Protein AF-A0A0V8QFS9-F1 (afdb_monomer_lite)

Secondary structure (DSSP, 8-state):
-HHHHHHHHHHHHHH---TTHHHHHHHHHHHHHHHHTTSPP-HHHHHHHHHHHHHH---HHHHHHHHHHHHHHHHHTT-GGG--PPP-

pLDDT: mean 87.56, std 10.35, range [50.72, 96.12]

Foldseek 3Di:
DVVLLVVVLVVCVVVPPDPDLSVLLSVLLVVVCVQCPPNDQDLVSLVVVLVVLVVVDPDLVNSQSSLVSNCSSCVVVVNNVSRDDRDD

InterPro domains:
  IPR010998 Integrase/recombinase, N-terminal [G3DSA:1.10.150.130] (1-86)
  IPR044068 Core-binding (CB) domain [PS51900] (1-78)

Structure (mmCIF, N/CA/C/O backbone):
data_AF-A0A0V8QFS9-F1
#
_entry.id   AF-A0A0V8QFS9-F1
#
loop_
_atom_site.group_PDB
_atom_site.id
_atom_site.type_symbol
_atom_site.label_atom_id
_atom_site.label_alt_id
_atom_site.label_comp_id
_atom_site.label_asym_id
_atom_site.label_entity_id
_atom_site.label_seq_id
_atom_site.pdbx_PDB_ins_code
_atom_site.Cartn_x
_atom_site.Cartn_y
_atom_site.Cartn_z
_atom_site.occupancy
_atom_site.B_iso_or_equiv
_atom_site.auth_seq_id
_atom_site.auth_comp_id
_atom_site.auth_asym_id
_atom_site.auth_atom_id
_atom_site.pdbx_PDB_model_num
ATOM 1 N N . MET A 1 1 ? -5.231 -14.440 3.659 1.00 57.88 1 MET A N 1
ATOM 2 C CA . MET A 1 1 ? -4.189 -13.415 3.373 1.00 57.88 1 MET A CA 1
ATOM 3 C C . MET A 1 1 ? -3.604 -13.624 1.985 1.00 57.88 1 MET A C 1
ATOM 5 O O . MET A 1 1 ? -3.546 -12.676 1.207 1.00 57.88 1 MET A O 1
ATOM 9 N N . GLU A 1 2 ? -3.239 -14.870 1.668 1.00 60.81 2 GLU A N 1
ATOM 10 C CA . GLU A 1 2 ? -2.810 -15.322 0.336 1.00 60.81 2 GLU A CA 1
ATOM 11 C C . GLU A 1 2 ? -3.813 -14.964 -0.776 1.00 60.81 2 GLU A C 1
ATOM 13 O O . GLU A 1 2 ? -3.402 -14.607 -1.880 1.00 60.81 2 GLU A O 1
ATOM 18 N N . ASP A 1 3 ? -5.112 -14.914 -0.465 1.00 79.81 3 ASP A N 1
ATOM 19 C CA . ASP A 1 3 ? -6.167 -14.542 -1.419 1.00 79.81 3 ASP A CA 1
ATOM 20 C C . ASP A 1 3 ? -6.056 -13.095 -1.921 1.00 79.81 3 ASP A C 1
ATOM 22 O O . ASP A 1 3 ? -6.237 -12.832 -3.109 1.00 79.81 3 ASP A O 1
ATOM 26 N N . LYS A 1 4 ? -5.711 -12.141 -1.039 1.00 82.38 4 LYS A N 1
ATOM 27 C CA . LYS A 1 4 ? -5.629 -10.710 -1.393 1.00 82.38 4 LYS A CA 1
ATOM 28 C C . LYS A 1 4 ? -4.451 -10.441 -2.335 1.00 82.38 4 LYS A C 1
ATOM 30 O O . LYS A 1 4 ? -4.593 -9.688 -3.296 1.00 82.38 4 LYS A O 1
ATOM 35 N N . ILE A 1 5 ? -3.307 -11.077 -2.075 1.00 84.50 5 ILE A N 1
ATOM 36 C CA . ILE A 1 5 ? -2.091 -10.937 -2.892 1.00 84.50 5 ILE A CA 1
ATOM 37 C C . ILE A 1 5 ? -2.279 -11.621 -4.247 1.00 84.50 5 ILE A C 1
ATOM 39 O O . ILE A 1 5 ? -1.940 -11.035 -5.271 1.00 84.50 5 ILE A O 1
ATOM 43 N N . THR A 1 6 ? -2.863 -12.821 -4.268 1.00 85.56 6 THR A N 1
ATOM 44 C CA . THR A 1 6 ? -3.122 -13.563 -5.511 1.00 85.56 6 THR A CA 1
ATOM 45 C C . THR A 1 6 ? -4.101 -12.810 -6.411 1.00 85.56 6 THR A C 1
ATOM 47 O O . THR A 1 6 ? -3.834 -12.621 -7.597 1.00 85.56 6 THR A O 1
ATOM 50 N N . ALA A 1 7 ? -5.200 -12.299 -5.846 1.00 87.94 7 ALA A N 1
ATOM 51 C CA . ALA A 1 7 ? -6.167 -11.499 -6.594 1.00 87.94 7 ALA A CA 1
ATOM 52 C C . ALA A 1 7 ? -5.544 -10.203 -7.142 1.00 87.94 7 ALA A C 1
ATOM 54 O O . ALA A 1 7 ? -5.751 -9.863 -8.308 1.00 87.94 7 ALA A O 1
ATOM 55 N N . TYR A 1 8 ? -4.717 -9.522 -6.341 1.00 88.38 8 TYR A N 1
ATOM 56 C CA . TYR A 1 8 ? -3.995 -8.334 -6.796 1.00 88.38 8 TYR A CA 1
ATOM 57 C C . TYR A 1 8 ? -2.964 -8.655 -7.891 1.00 88.38 8 TYR A C 1
ATOM 59 O O . TYR A 1 8 ? -2.841 -7.904 -8.855 1.00 88.38 8 TYR A O 1
ATOM 67 N N . GLY A 1 9 ? -2.271 -9.794 -7.804 1.00 86.31 9 GLY A N 1
ATOM 68 C CA . GLY A 1 9 ? -1.358 -10.271 -8.848 1.00 86.31 9 GLY A CA 1
ATOM 69 C C . GLY A 1 9 ? -2.060 -10.522 -10.179 1.00 86.31 9 GLY A C 1
ATOM 70 O O . GLY A 1 9 ? -1.574 -10.078 -11.217 1.00 86.31 9 GLY A O 1
ATOM 71 N N . ASN A 1 10 ? -3.240 -11.143 -10.145 1.00 86.62 10 ASN A N 1
ATOM 72 C CA . ASN A 1 10 ? -4.064 -11.341 -11.338 1.00 86.62 10 ASN A CA 1
ATOM 73 C C . ASN A 1 10 ? -4.524 -10.005 -11.936 1.00 86.62 10 ASN A C 1
ATOM 75 O O . ASN A 1 10 ? -4.472 -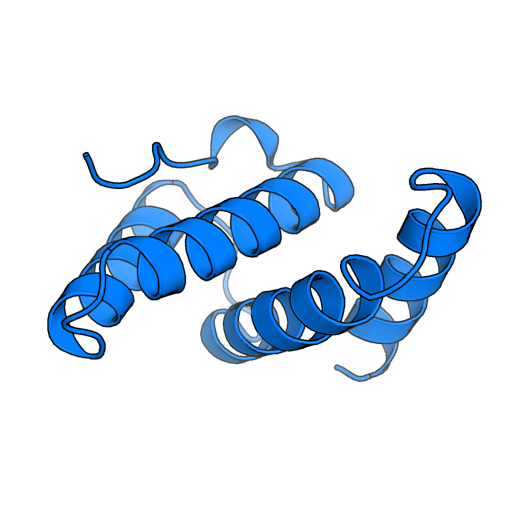9.824 -13.150 1.00 86.62 10 ASN A O 1
ATOM 79 N N . TYR A 1 11 ? -4.924 -9.047 -11.094 1.00 86.44 11 TYR A N 1
ATOM 80 C CA . TYR A 1 11 ? -5.266 -7.697 -11.540 1.00 86.44 11 TYR A CA 1
ATOM 81 C C . TYR A 1 11 ? -4.082 -7.002 -12.227 1.00 86.44 11 TYR A C 1
ATOM 83 O O . TYR A 1 11 ? -4.246 -6.449 -13.316 1.00 86.44 11 TYR A O 1
ATOM 91 N N . LEU A 1 12 ? -2.884 -7.060 -11.637 1.00 83.75 12 LEU A N 1
ATOM 92 C CA . LEU A 1 12 ? -1.678 -6.479 -12.232 1.00 83.75 12 LEU A CA 1
ATOM 93 C C . LEU A 1 12 ? -1.318 -7.148 -13.563 1.00 83.75 12 LEU A C 1
ATOM 95 O O . LEU A 1 12 ? -0.988 -6.444 -14.506 1.00 83.75 12 LEU A O 1
ATOM 99 N N . ALA A 1 13 ? -1.451 -8.470 -13.688 1.00 81.19 13 ALA A N 1
ATOM 100 C CA . ALA A 1 13 ? -1.174 -9.178 -14.942 1.00 81.19 13 ALA A CA 1
ATOM 101 C C . ALA A 1 13 ? -2.081 -8.735 -16.109 1.00 81.19 13 ALA A C 1
ATOM 103 O O . ALA A 1 13 ? -1.674 -8.795 -17.269 1.00 81.19 13 ALA A O 1
ATOM 104 N N . VAL A 1 14 ? -3.304 -8.286 -15.806 1.00 77.38 14 VAL A N 1
ATOM 105 C CA . VAL A 1 14 ? -4.276 -7.804 -16.801 1.00 77.38 14 VAL A CA 1
ATOM 106 C C . VAL A 1 14 ? -4.110 -6.306 -17.088 1.00 77.38 14 VAL A C 1
ATOM 108 O O . VAL A 1 14 ? -4.335 -5.876 -18.218 1.00 77.38 14 VAL A O 1
ATOM 111 N N . THR A 1 15 ? -3.732 -5.507 -16.086 1.00 70.81 15 THR A N 1
ATOM 112 C CA . THR A 1 15 ? -3.723 -4.033 -16.172 1.00 70.81 15 THR A CA 1
ATOM 113 C C . THR A 1 15 ? -2.347 -3.420 -16.418 1.00 70.81 15 THR A C 1
ATOM 115 O O . THR A 1 15 ? -2.247 -2.416 -17.118 1.00 70.81 15 THR A O 1
ATOM 118 N N . GLU A 1 16 ? -1.284 -4.033 -15.905 1.00 62.62 16 GLU A N 1
ATOM 119 C CA . GLU A 1 16 ? 0.097 -3.570 -16.016 1.00 62.62 16 GLU A CA 1
ATOM 120 C C . GLU A 1 16 ? 0.894 -4.574 -16.863 1.00 62.62 16 GLU A C 1
ATOM 122 O O . GLU A 1 16 ? 1.457 -5.554 -16.375 1.00 62.62 16 GLU A O 1
ATOM 127 N N . LYS A 1 17 ? 0.955 -4.337 -18.178 1.00 57.91 17 LYS A N 1
ATOM 128 C CA . LYS A 1 17 ? 1.925 -5.012 -19.052 1.00 57.91 17 LYS A CA 1
ATOM 129 C C . LYS A 1 17 ? 3.341 -4.535 -18.682 1.00 57.91 17 LYS A C 1
ATOM 131 O O . LYS A 1 17 ? 3.724 -3.488 -19.192 1.00 57.91 17 LYS A O 1
ATOM 136 N N . ALA A 1 18 ? 4.099 -5.262 -17.848 1.00 50.72 18 ALA A N 1
ATOM 137 C CA . ALA A 1 18 ? 5.555 -5.506 -18.005 1.00 50.72 18 ALA A CA 1
ATOM 138 C C . ALA A 1 18 ? 6.301 -5.959 -16.725 1.00 5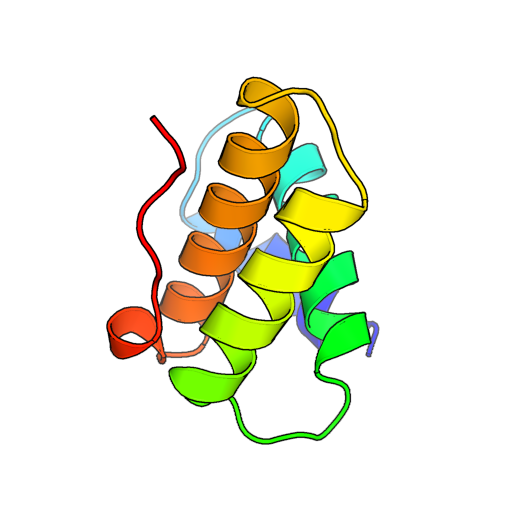0.72 18 ALA A C 1
ATOM 140 O O . ALA A 1 18 ? 6.042 -5.503 -15.614 1.00 50.72 18 ALA A O 1
ATOM 141 N N . ASP A 1 19 ? 7.304 -6.810 -16.976 1.00 58.16 19 ASP A N 1
ATOM 142 C CA . ASP A 1 19 ? 8.548 -7.117 -16.255 1.00 58.16 19 ASP A CA 1
ATOM 143 C C . ASP A 1 19 ? 8.970 -6.295 -15.023 1.00 58.16 19 ASP A C 1
ATOM 145 O O . ASP A 1 19 ? 8.859 -5.071 -14.988 1.00 58.16 19 ASP A O 1
ATOM 149 N N . ASN A 1 20 ? 9.602 -7.010 -14.071 1.00 55.62 20 ASN A N 1
ATOM 150 C CA . ASN A 1 20 ? 10.343 -6.614 -12.850 1.00 55.62 20 ASN A CA 1
ATOM 151 C C . ASN A 1 20 ? 9.620 -5.682 -11.844 1.00 55.62 20 ASN A C 1
ATOM 153 O O . ASN A 1 20 ? 9.804 -5.798 -10.632 1.00 55.62 20 ASN A O 1
ATOM 157 N N . THR A 1 21 ? 8.737 -4.814 -12.326 1.00 71.06 21 THR A N 1
ATOM 158 C CA . THR A 1 21 ? 7.919 -3.849 -11.588 1.00 71.06 21 THR A CA 1
ATOM 159 C C . THR A 1 21 ? 6.778 -4.546 -10.847 1.00 71.06 21 THR A C 1
ATOM 161 O O . THR A 1 21 ? 6.546 -4.254 -9.674 1.00 71.06 21 THR A O 1
ATOM 164 N N . THR A 1 22 ? 6.146 -5.560 -11.452 1.00 78.19 22 THR A N 1
ATOM 165 C CA . THR A 1 22 ? 5.063 -6.342 -10.823 1.00 78.19 22 THR A CA 1
ATOM 166 C C . THR A 1 22 ? 5.515 -7.051 -9.546 1.00 78.19 22 THR A C 1
ATOM 168 O O . THR A 1 22 ? 4.806 -7.031 -8.543 1.00 78.19 22 THR A O 1
ATOM 171 N N . ALA A 1 23 ? 6.712 -7.648 -9.545 1.00 83.12 23 ALA A N 1
ATOM 172 C CA . ALA A 1 23 ? 7.238 -8.362 -8.381 1.00 83.12 23 ALA A CA 1
ATOM 173 C C . ALA A 1 23 ? 7.516 -7.411 -7.206 1.00 83.12 23 ALA A C 1
ATOM 175 O O . ALA A 1 23 ? 7.210 -7.731 -6.056 1.00 83.12 23 ALA A O 1
ATOM 176 N N . ILE A 1 24 ? 8.042 -6.216 -7.497 1.00 84.69 24 ILE A N 1
ATOM 177 C CA . ILE A 1 24 ? 8.224 -5.159 -6.496 1.00 84.69 24 ILE A CA 1
ATOM 178 C C . ILE A 1 24 ? 6.861 -4.712 -5.963 1.00 84.69 24 ILE A C 1
ATOM 180 O O . ILE A 1 24 ? 6.682 -4.624 -4.752 1.00 84.69 24 ILE A O 1
ATOM 184 N N . TYR A 1 25 ? 5.877 -4.497 -6.836 1.00 86.12 25 TYR A N 1
ATOM 185 C CA . TYR A 1 25 ? 4.550 -4.038 -6.426 1.00 86.12 25 TYR A CA 1
ATOM 186 C C . TYR A 1 25 ? 3.848 -5.067 -5.548 1.00 86.12 25 TYR A C 1
ATOM 188 O O . TYR A 1 25 ? 3.274 -4.696 -4.529 1.00 86.12 25 TYR A O 1
ATOM 196 N N . LEU A 1 26 ? 3.944 -6.354 -5.888 1.00 88.44 26 LEU A N 1
ATOM 197 C CA . LEU A 1 26 ? 3.390 -7.435 -5.077 1.00 88.44 26 LEU A CA 1
ATOM 198 C C . LEU A 1 26 ? 4.080 -7.544 -3.723 1.00 88.44 26 LEU A C 1
ATOM 200 O O . LEU A 1 26 ? 3.397 -7.639 -2.708 1.00 88.44 26 LEU A O 1
ATOM 204 N N . ARG A 1 27 ? 5.415 -7.490 -3.687 1.00 90.19 27 ARG A N 1
ATOM 205 C CA . ARG A 1 27 ? 6.176 -7.556 -2.434 1.00 90.19 27 ARG A CA 1
ATOM 206 C C . ARG A 1 27 ? 5.815 -6.408 -1.497 1.00 90.19 27 ARG A C 1
ATOM 208 O O . ARG A 1 27 ? 5.615 -6.618 -0.303 1.00 90.19 27 ARG A O 1
ATOM 215 N N . GLU A 1 28 ? 5.755 -5.197 -2.034 1.00 91.00 28 GLU A N 1
ATOM 216 C CA . GLU A 1 28 ? 5.507 -4.002 -1.237 1.00 91.00 28 GLU A CA 1
ATOM 217 C C . GLU A 1 28 ? 4.033 -3.866 -0.844 1.00 91.00 28 GLU A C 1
ATOM 219 O O . GLU A 1 28 ? 3.733 -3.551 0.308 1.00 91.00 28 GLU A O 1
ATOM 224 N N . ALA A 1 29 ? 3.105 -4.220 -1.736 1.00 90.00 29 ALA A N 1
ATOM 225 C CA . ALA A 1 29 ? 1.697 -4.337 -1.379 1.00 90.00 29 ALA A CA 1
ATOM 226 C C . ALA A 1 29 ? 1.478 -5.425 -0.322 1.00 90.00 29 ALA A C 1
ATOM 228 O O . ALA A 1 29 ? 0.740 -5.189 0.624 1.00 90.00 29 ALA A O 1
ATOM 229 N N . ALA A 1 30 ? 2.147 -6.580 -0.405 1.00 90.94 30 ALA A N 1
ATOM 230 C CA . 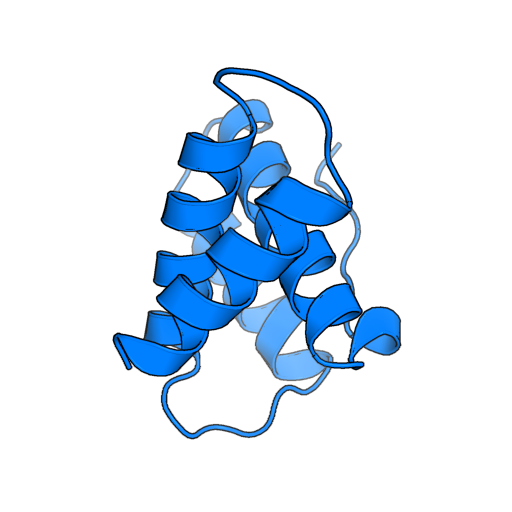ALA A 1 30 ? 2.047 -7.630 0.609 1.00 90.94 30 ALA A CA 1
ATOM 231 C C . ALA A 1 30 ? 2.466 -7.134 2.000 1.00 90.94 30 ALA A C 1
ATOM 233 O O . ALA A 1 30 ? 1.773 -7.414 2.978 1.00 90.94 30 ALA A O 1
ATOM 234 N N . ALA A 1 31 ? 3.542 -6.344 2.087 1.00 92.69 31 ALA A N 1
ATOM 235 C CA . ALA A 1 31 ? 3.967 -5.725 3.341 1.00 92.69 31 ALA A CA 1
ATOM 236 C C . ALA A 1 31 ? 2.897 -4.773 3.905 1.00 92.69 31 ALA A C 1
ATOM 238 O O . ALA A 1 31 ? 2.638 -4.786 5.107 1.00 92.69 31 ALA A O 1
ATOM 239 N N . PHE A 1 32 ? 2.240 -3.987 3.049 1.00 93.94 32 PHE A N 1
ATOM 240 C CA . PHE A 1 32 ? 1.128 -3.133 3.465 1.00 93.94 32 PHE A CA 1
ATOM 241 C C . PHE A 1 32 ? -0.117 -3.937 3.869 1.00 93.94 32 PHE A C 1
ATOM 243 O O . PHE A 1 32 ? -0.722 -3.654 4.898 1.00 93.94 32 PHE A O 1
ATOM 250 N N . ILE A 1 33 ? -0.490 -4.975 3.114 1.00 91.25 33 ILE A N 1
ATOM 251 C CA . ILE A 1 33 ? -1.625 -5.845 3.452 1.00 91.25 33 ILE A CA 1
ATOM 252 C C . ILE A 1 33 ? -1.375 -6.484 4.827 1.00 91.25 33 ILE A C 1
ATOM 254 O O . ILE A 1 33 ? -2.277 -6.513 5.661 1.00 91.25 33 ILE A O 1
ATOM 258 N N . GLN A 1 34 ? -0.144 -6.938 5.094 1.00 91.94 34 GLN A N 1
ATOM 259 C CA . GLN A 1 34 ? 0.266 -7.471 6.399 1.00 91.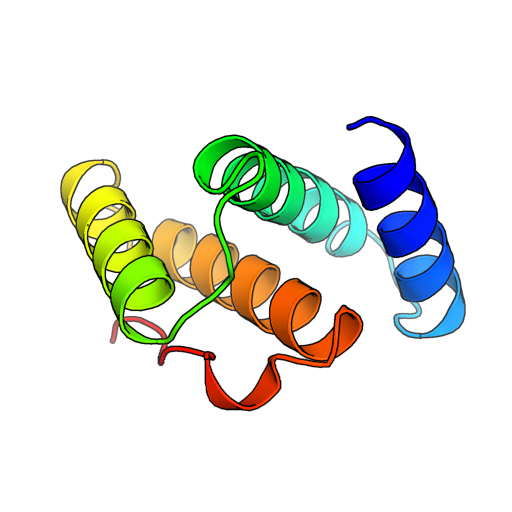94 34 GLN A CA 1
ATOM 260 C C . GLN A 1 34 ? 0.182 -6.435 7.511 1.00 91.94 34 GLN A C 1
ATOM 262 O O . GLN A 1 34 ? -0.268 -6.763 8.605 1.00 91.94 34 GLN A O 1
ATOM 267 N N . TYR A 1 35 ? 0.569 -5.197 7.225 1.00 92.94 35 TYR A N 1
ATOM 268 C CA . TYR A 1 35 ? 0.472 -4.099 8.172 1.00 92.94 35 TYR A CA 1
ATOM 269 C C . TYR A 1 35 ? -0.976 -3.796 8.588 1.00 92.94 35 TYR A C 1
ATOM 271 O O . TYR A 1 35 ? -1.263 -3.619 9.774 1.00 92.94 35 TYR A O 1
ATOM 279 N N . ILE A 1 36 ? -1.904 -3.757 7.625 1.00 91.25 36 ILE A N 1
ATOM 280 C CA . ILE A 1 36 ? -3.311 -3.450 7.914 1.00 91.25 36 ILE A CA 1
ATOM 281 C C . ILE A 1 36 ? -4.049 -4.634 8.544 1.00 91.25 36 ILE A C 1
ATOM 283 O O . ILE A 1 36 ? -4.936 -4.418 9.366 1.00 91.25 36 ILE A O 1
ATOM 287 N N . GLY A 1 37 ? -3.700 -5.872 8.180 1.00 89.06 37 GLY A N 1
ATOM 288 C CA . GLY A 1 37 ? -4.427 -7.068 8.605 1.00 89.06 37 GLY A CA 1
ATOM 289 C C . GLY A 1 37 ? -5.917 -6.981 8.248 1.00 89.06 37 GLY A C 1
ATOM 290 O O . GLY A 1 37 ? -6.280 -6.895 7.069 1.00 89.06 37 GLY A O 1
ATOM 291 N N . ASP A 1 38 ? -6.762 -6.970 9.281 1.00 86.00 38 ASP A N 1
ATOM 292 C CA . ASP A 1 38 ? -8.222 -6.829 9.182 1.00 86.00 38 ASP A CA 1
ATOM 293 C C . ASP A 1 38 ? -8.722 -5.403 9.473 1.00 86.00 38 ASP A C 1
ATOM 295 O O . ASP A 1 38 ? -9.927 -5.149 9.505 1.00 86.00 38 ASP A O 1
ATOM 299 N N . LYS A 1 39 ? -7.811 -4.442 9.682 1.00 89.31 39 LYS A N 1
ATOM 300 C CA . LYS A 1 39 ? -8.179 -3.040 9.898 1.00 89.31 39 LYS A CA 1
ATOM 301 C C . LYS A 1 39 ? -8.810 -2.453 8.639 1.00 89.31 39 LYS A C 1
ATOM 303 O O . LYS A 1 39 ? -8.408 -2.737 7.510 1.00 89.31 39 LYS A O 1
ATOM 308 N N . THR A 1 40 ? -9.766 -1.554 8.853 1.00 89.62 40 THR A N 1
ATOM 309 C CA . THR A 1 40 ? -10.333 -0.748 7.770 1.00 89.62 40 THR A CA 1
ATOM 310 C C . THR A 1 40 ? -9.285 0.234 7.257 1.00 89.62 40 THR A C 1
ATOM 312 O O . THR A 1 40 ? -8.643 0.939 8.036 1.00 89.62 40 THR A O 1
ATOM 315 N N . VAL A 1 41 ? -9.123 0.289 5.936 1.00 94.00 41 VAL A N 1
ATOM 316 C CA . VAL A 1 41 ? -8.242 1.261 5.289 1.00 94.00 41 VAL A CA 1
ATOM 317 C C . VAL A 1 41 ? -8.835 2.654 5.461 1.00 94.00 41 VAL A C 1
ATOM 319 O O . VAL A 1 41 ? -9.956 2.921 5.041 1.00 94.00 41 VAL A O 1
ATOM 322 N N . THR A 1 42 ? -8.066 3.545 6.077 1.00 94.69 42 THR A N 1
ATOM 323 C CA . THR A 1 42 ? -8.405 4.962 6.230 1.00 94.69 42 THR A CA 1
ATOM 324 C C . THR A 1 42 ? -7.203 5.814 5.852 1.00 94.69 42 THR A C 1
ATOM 326 O O . THR A 1 42 ? -6.062 5.348 5.876 1.00 94.69 42 THR A O 1
ATOM 329 N N . LYS A 1 43 ? -7.437 7.094 5.542 1.00 93.81 43 LYS A N 1
ATOM 330 C CA . LYS A 1 43 ? -6.353 8.035 5.235 1.00 93.81 43 LYS A CA 1
ATOM 331 C C . LYS A 1 43 ? -5.317 8.107 6.359 1.00 93.81 43 LYS A C 1
ATOM 333 O O . LYS A 1 43 ? -4.123 8.128 6.079 1.00 93.81 43 LYS A O 1
ATOM 338 N N . THR A 1 44 ? -5.783 8.117 7.607 1.00 95.12 44 THR A N 1
ATOM 339 C CA . THR A 1 44 ? -4.937 8.148 8.804 1.00 95.12 44 THR A CA 1
ATOM 340 C C . THR A 1 44 ? -4.024 6.933 8.858 1.00 95.12 44 THR A C 1
ATOM 342 O O . THR A 1 44 ? -2.815 7.102 8.947 1.00 95.12 44 THR A O 1
ATOM 345 N N . LEU A 1 45 ? -4.572 5.731 8.664 1.00 95.44 45 LEU A N 1
ATOM 346 C CA . LEU A 1 45 ? -3.791 4.496 8.682 1.00 95.44 45 LEU A CA 1
ATOM 347 C C . LEU A 1 45 ? -2.698 4.478 7.597 1.00 95.44 45 LEU A C 1
ATOM 349 O O . LEU A 1 45 ? -1.592 3.994 7.824 1.00 95.44 45 LEU A O 1
ATOM 353 N N . VAL A 1 46 ? -2.982 5.023 6.409 1.00 95.50 46 VAL A N 1
ATOM 354 C CA . VAL A 1 46 ? -1.982 5.105 5.328 1.00 95.50 46 VAL A CA 1
ATOM 355 C C . VAL A 1 46 ? -0.890 6.132 5.657 1.00 95.50 46 VAL A C 1
ATOM 357 O O . VAL A 1 46 ? 0.271 5.935 5.296 1.00 95.50 46 VAL A O 1
ATOM 360 N N . LEU A 1 47 ? -1.232 7.220 6.355 1.00 95.38 47 LEU A N 1
ATOM 361 C CA . LEU A 1 47 ? -0.256 8.199 6.844 1.00 95.38 47 LEU A CA 1
ATOM 362 C C . LEU A 1 47 ? 0.627 7.626 7.957 1.00 95.38 47 LEU A C 1
ATOM 364 O O . LEU A 1 47 ? 1.833 7.856 7.920 1.00 95.38 47 LEU A O 1
ATOM 368 N N . GLU A 1 48 ? 0.059 6.858 8.887 1.00 95.94 48 GLU A N 1
ATOM 369 C CA . GLU A 1 48 ? 0.812 6.141 9.925 1.00 95.94 48 GLU A CA 1
ATOM 370 C C . GLU A 1 48 ? 1.806 5.167 9.291 1.00 95.94 48 GLU A C 1
ATOM 372 O O . GLU A 1 48 ? 3.005 5.247 9.554 1.00 95.94 48 GLU A O 1
ATOM 377 N N . TYR A 1 49 ? 1.342 4.349 8.340 1.00 96.12 49 TYR A N 1
ATOM 378 C CA . TYR A 1 49 ? 2.219 3.450 7.595 1.00 96.12 49 TYR A CA 1
ATOM 379 C C . TYR A 1 49 ? 3.345 4.202 6.873 1.00 96.12 49 TYR A C 1
ATOM 381 O O . TYR A 1 49 ? 4.504 3.792 6.913 1.00 96.12 49 TYR A O 1
ATOM 389 N N . LYS A 1 50 ? 3.037 5.339 6.232 1.00 94.81 50 LYS A N 1
ATOM 390 C CA . LYS A 1 50 ? 4.055 6.194 5.602 1.00 94.81 50 LYS A CA 1
ATOM 391 C C . LYS A 1 50 ? 5.076 6.716 6.623 1.00 94.81 50 LYS A C 1
ATOM 393 O O . LYS A 1 50 ? 6.256 6.793 6.283 1.00 94.81 50 LYS A O 1
ATOM 398 N N . GLY A 1 51 ? 4.637 7.081 7.828 1.00 95.56 51 GLY A N 1
ATOM 399 C CA . GLY A 1 51 ? 5.509 7.479 8.934 1.00 95.56 51 GLY A CA 1
ATOM 400 C C . GLY A 1 51 ? 6.485 6.367 9.310 1.00 95.56 51 GLY A C 1
ATOM 401 O O . GLY A 1 51 ? 7.694 6.580 9.285 1.00 95.56 51 GLY A O 1
ATOM 402 N N . GLU A 1 52 ? 5.984 5.147 9.494 1.00 95.25 52 GLU A N 1
ATOM 403 C CA . GLU A 1 52 ? 6.832 3.991 9.805 1.00 95.25 52 GLU A CA 1
ATOM 404 C C . GLU A 1 52 ? 7.842 3.680 8.689 1.00 95.25 52 GLU A C 1
ATOM 406 O O . GLU A 1 52 ? 8.983 3.296 8.952 1.00 95.25 52 GLU A O 1
ATOM 411 N N . LEU A 1 53 ? 7.462 3.868 7.419 1.00 94.94 53 LEU A N 1
ATOM 412 C CA . LEU A 1 53 ? 8.393 3.721 6.297 1.00 94.94 53 LEU A CA 1
ATOM 413 C C . LEU A 1 53 ? 9.521 4.761 6.334 1.00 94.94 53 LEU A C 1
ATOM 415 O O . LEU A 1 53 ? 10.657 4.428 5.995 1.00 94.94 53 LEU A O 1
ATOM 419 N N . LEU A 1 54 ? 9.215 5.999 6.726 1.00 94.00 54 LEU A N 1
ATOM 420 C CA . LEU A 1 54 ? 10.194 7.079 6.872 1.00 94.00 54 LEU A CA 1
ATOM 421 C C . LEU A 1 54 ? 11.171 6.821 8.023 1.00 94.00 54 LEU A C 1
ATOM 423 O O . LEU A 1 54 ? 12.354 7.120 7.892 1.00 94.00 54 LEU A O 1
ATOM 427 N N . GLU A 1 55 ? 10.698 6.238 9.122 1.00 95.25 55 GLU A N 1
ATOM 428 C CA . GLU A 1 55 ? 11.551 5.873 10.257 1.00 95.25 55 GLU A CA 1
ATOM 429 C C . GLU A 1 55 ? 12.423 4.648 9.950 1.00 95.25 55 GLU A C 1
ATOM 431 O O . GLU A 1 55 ? 13.591 4.584 10.333 1.00 95.25 55 GLU A O 1
ATOM 436 N N . LYS A 1 56 ? 11.874 3.669 9.220 1.00 94.56 56 LYS A N 1
ATOM 437 C CA . LYS A 1 56 ? 12.544 2.393 8.939 1.00 94.56 56 LYS A CA 1
ATOM 438 C C . LYS A 1 56 ? 13.562 2.460 7.802 1.00 94.56 56 LYS A C 1
ATOM 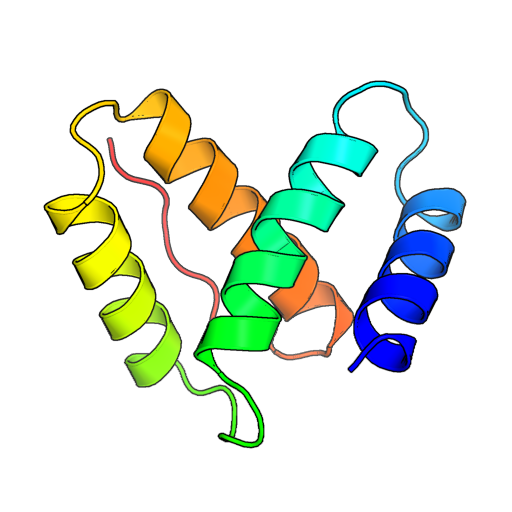440 O O . LYS A 1 56 ? 14.489 1.649 7.763 1.00 94.56 56 LYS A O 1
ATOM 445 N N . TYR A 1 57 ? 13.382 3.364 6.841 1.00 93.62 57 TYR A N 1
ATOM 446 C CA . TYR A 1 57 ? 14.205 3.422 5.636 1.00 93.62 57 TYR A CA 1
ATOM 447 C C . TYR A 1 57 ? 14.801 4.810 5.439 1.00 93.62 57 TYR A C 1
ATOM 449 O O . TYR A 1 57 ? 14.092 5.801 5.397 1.00 93.62 57 TYR A O 1
ATOM 457 N N . SER A 1 58 ? 16.112 4.874 5.202 1.00 89.12 58 SER A N 1
ATOM 458 C CA . SER A 1 58 ? 16.806 6.152 4.975 1.00 89.12 58 SER A CA 1
ATOM 459 C C . SER A 1 58 ? 16.883 6.562 3.498 1.00 89.12 58 SER A C 1
ATOM 461 O O . SER A 1 58 ? 17.293 7.675 3.190 1.00 89.12 58 SER A O 1
ATOM 463 N N . LYS A 1 59 ? 16.545 5.663 2.559 1.00 94.19 59 LYS A N 1
ATOM 464 C CA . LYS A 1 59 ? 16.658 5.911 1.110 1.00 94.19 59 LYS A CA 1
ATOM 465 C C . LYS A 1 59 ? 15.322 6.391 0.522 1.00 94.19 59 LYS A C 1
ATOM 467 O O . LYS A 1 59 ? 14.385 5.587 0.486 1.00 94.19 59 LYS A O 1
ATOM 472 N N . PRO A 1 60 ? 15.239 7.614 -0.042 1.00 91.31 60 PRO A N 1
ATOM 473 C CA . PRO A 1 60 ? 14.004 8.134 -0.639 1.00 91.31 60 PRO A CA 1
ATOM 474 C C . PRO A 1 60 ? 13.456 7.264 -1.775 1.00 91.31 60 PRO A C 1
ATOM 476 O O . PRO A 1 60 ? 12.253 7.041 -1.859 1.00 91.31 60 PRO A O 1
ATOM 479 N N . SER A 1 61 ? 14.328 6.694 -2.614 1.00 90.81 61 SER A N 1
ATOM 480 C CA . SER A 1 61 ? 13.923 5.799 -3.709 1.00 90.81 61 SER A CA 1
ATOM 481 C C . SER A 1 61 ? 13.222 4.531 -3.213 1.00 90.81 61 SER A C 1
ATOM 483 O O . SER A 1 61 ? 12.239 4.089 -3.814 1.00 90.81 61 SER A O 1
ATOM 485 N N . THR A 1 62 ? 13.677 3.977 -2.086 1.00 91.00 62 THR A N 1
ATOM 486 C CA . THR A 1 62 ? 13.025 2.843 -1.428 1.00 91.00 62 THR A CA 1
ATOM 487 C C . THR A 1 62 ? 11.647 3.254 -0.930 1.00 91.00 62 THR A C 1
ATOM 489 O O . THR A 1 62 ? 10.665 2.618 -1.293 1.00 91.00 62 THR A O 1
ATOM 492 N N . ILE A 1 63 ? 11.553 4.340 -0.158 1.00 94.44 63 ILE A N 1
ATOM 493 C CA . ILE A 1 63 ? 10.284 4.825 0.409 1.00 94.44 63 ILE A CA 1
ATOM 494 C C . ILE A 1 63 ? 9.272 5.118 -0.704 1.00 94.44 63 ILE A C 1
ATOM 496 O O . ILE A 1 63 ? 8.119 4.701 -0.622 1.00 94.44 63 ILE A O 1
ATOM 500 N N . ASN A 1 64 ? 9.715 5.761 -1.784 1.00 92.62 64 ASN A N 1
ATOM 501 C CA . ASN A 1 64 ? 8.868 6.087 -2.924 1.00 92.62 64 ASN A CA 1
ATOM 502 C C . ASN A 1 64 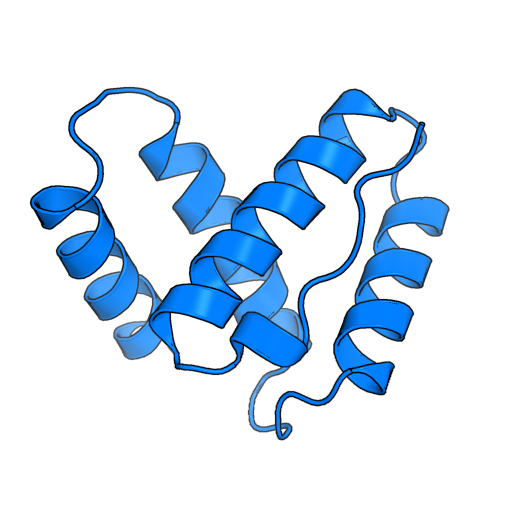? 8.329 4.838 -3.611 1.00 92.62 64 ASN A C 1
ATOM 504 O O . ASN A 1 64 ? 7.132 4.769 -3.865 1.00 92.62 64 ASN A O 1
ATOM 508 N N . SER A 1 65 ? 9.166 3.823 -3.828 1.00 90.38 65 SER A N 1
ATOM 509 C CA . SER A 1 65 ? 8.718 2.553 -4.414 1.00 90.38 65 SER A CA 1
ATOM 510 C C . SER A 1 65 ? 7.642 1.878 -3.552 1.00 90.38 65 SER A C 1
ATOM 512 O O . SER A 1 65 ? 6.638 1.399 -4.077 1.00 90.38 65 SER A O 1
ATOM 514 N N . LYS A 1 66 ? 7.796 1.916 -2.221 1.00 93.56 66 LYS A N 1
ATOM 515 C CA . LYS A 1 66 ? 6.814 1.373 -1.265 1.00 93.56 66 LYS A CA 1
ATOM 516 C C . LYS A 1 66 ? 5.499 2.151 -1.268 1.00 93.56 66 LYS A C 1
ATOM 518 O O . LYS A 1 66 ? 4.426 1.550 -1.310 1.00 93.56 66 LYS A O 1
ATOM 523 N N . ILE A 1 67 ? 5.574 3.484 -1.267 1.00 94.62 67 ILE A N 1
ATOM 524 C CA . ILE A 1 67 ? 4.400 4.364 -1.347 1.00 94.62 67 ILE A CA 1
ATOM 525 C C . ILE A 1 67 ? 3.659 4.153 -2.672 1.00 94.62 67 ILE A C 1
ATOM 527 O O . ILE A 1 67 ? 2.435 4.058 -2.676 1.00 94.62 67 ILE A O 1
ATOM 531 N N . ILE A 1 68 ? 4.380 4.045 -3.790 1.00 92.31 68 ILE A N 1
ATOM 532 C CA . ILE A 1 68 ? 3.791 3.813 -5.113 1.00 92.31 68 ILE A CA 1
ATOM 533 C C . ILE A 1 68 ? 3.050 2.473 -5.144 1.00 92.31 68 ILE A C 1
ATOM 535 O O . ILE A 1 68 ? 1.880 2.445 -5.522 1.00 92.31 68 ILE A O 1
ATOM 539 N N . ALA A 1 69 ? 3.679 1.391 -4.675 1.00 91.38 69 ALA A N 1
ATOM 540 C CA . ALA A 1 69 ? 3.044 0.076 -4.612 1.00 91.38 69 ALA A CA 1
ATOM 541 C C . ALA A 1 69 ? 1.812 0.058 -3.689 1.00 91.38 69 ALA A C 1
ATOM 543 O O . ALA A 1 69 ? 0.777 -0.509 -4.042 1.00 91.38 69 ALA A O 1
ATOM 544 N N . THR A 1 70 ? 1.892 0.742 -2.542 1.00 94.06 70 THR A N 1
ATOM 545 C CA . THR A 1 70 ? 0.758 0.914 -1.619 1.00 94.06 70 THR A CA 1
ATOM 546 C C . THR A 1 70 ? -0.384 1.663 -2.302 1.00 94.06 70 THR A C 1
ATOM 548 O O . THR A 1 70 ? -1.525 1.212 -2.279 1.00 94.06 70 THR A O 1
ATOM 551 N N . ASN A 1 71 ? -0.090 2.776 -2.976 1.00 93.94 71 ASN A N 1
ATOM 552 C CA . ASN A 1 71 ? -1.088 3.564 -3.693 1.00 93.94 71 ASN A CA 1
ATOM 553 C C . ASN A 1 71 ? -1.744 2.786 -4.840 1.00 93.94 71 ASN A C 1
ATOM 555 O O . ASN A 1 71 ? -2.942 2.942 -5.072 1.00 93.94 71 ASN A O 1
ATOM 559 N N . ALA A 1 72 ? -0.979 1.963 -5.558 1.00 91.25 72 ALA A N 1
ATOM 560 C CA . ALA A 1 72 ? -1.508 1.091 -6.600 1.00 91.25 72 ALA A CA 1
ATOM 561 C C . ALA A 1 72 ? -2.491 0.062 -6.015 1.00 91.25 72 ALA A C 1
ATOM 563 O O . ALA A 1 72 ? -3.605 -0.080 -6.522 1.00 91.25 72 ALA A O 1
ATOM 564 N N . TYR A 1 73 ? -2.142 -0.559 -4.884 1.00 92.62 73 TYR A N 1
ATOM 565 C CA . TYR A 1 73 ? -3.040 -1.477 -4.184 1.00 92.62 73 TYR A CA 1
ATOM 566 C C . TYR A 1 73 ? -4.302 -0.776 -3.658 1.00 92.62 73 TYR A C 1
ATOM 568 O O . TYR A 1 73 ? -5.405 -1.295 -3.812 1.00 92.62 73 TYR A O 1
ATOM 576 N N . LEU A 1 74 ? -4.169 0.431 -3.096 1.00 93.31 74 LEU A N 1
ATOM 577 C CA . LEU A 1 74 ? -5.307 1.235 -2.638 1.00 93.31 74 LEU A CA 1
ATOM 578 C C . LEU A 1 74 ? -6.299 1.515 -3.770 1.00 93.31 74 LEU A C 1
ATOM 580 O O . LEU A 1 74 ? -7.503 1.390 -3.570 1.00 93.31 74 LEU A O 1
ATOM 584 N N . LYS A 1 75 ? -5.808 1.846 -4.968 1.00 92.00 75 LYS A N 1
ATOM 585 C CA . LYS A 1 75 ? -6.665 2.024 -6.149 1.00 92.00 75 LYS A CA 1
ATOM 586 C C . LYS A 1 75 ? -7.369 0.726 -6.541 1.00 92.00 75 LYS A C 1
ATOM 588 O O . LYS A 1 75 ? -8.559 0.764 -6.829 1.00 92.00 75 LYS A O 1
ATOM 593 N N . TYR A 1 76 ? -6.662 -0.404 -6.501 1.00 91.25 76 TYR A N 1
ATOM 594 C CA . TYR A 1 76 ? -7.233 -1.719 -6.801 1.00 91.25 76 TYR A CA 1
ATOM 595 C C . TYR A 1 76 ? -8.412 -2.075 -5.881 1.00 91.25 76 TYR A C 1
ATOM 597 O O . TYR A 1 76 ? -9.445 -2.529 -6.363 1.00 91.25 76 TYR A O 1
ATOM 605 N N . ILE A 1 77 ? -8.308 -1.807 -4.576 1.00 91.50 77 ILE A N 1
ATOM 606 C CA . ILE A 1 77 ? -9.393 -2.088 -3.617 1.00 91.50 77 ILE A CA 1
ATOM 607 C C . ILE A 1 77 ? -10.460 -0.979 -3.534 1.00 91.50 77 ILE A C 1
ATOM 609 O O . ILE A 1 77 ? -11.275 -0.981 -2.612 1.00 91.50 77 ILE A O 1
ATOM 613 N N . GLY A 1 78 ? -10.441 0.002 -4.444 1.00 92.25 78 GLY A N 1
ATOM 614 C CA . GLY A 1 78 ? -11.402 1.112 -4.461 1.00 92.25 78 GLY A CA 1
ATOM 615 C C . GLY A 1 78 ? -11.184 2.176 -3.376 1.00 92.25 78 GLY A C 1
ATOM 616 O O . GLY A 1 78 ? -12.070 2.980 -3.123 1.00 92.25 78 GLY A O 1
ATOM 617 N N . GLN A 1 79 ? -10.012 2.208 -2.739 1.00 94.38 79 GLN A N 1
ATOM 618 C CA . GLN A 1 79 ? -9.622 3.164 -1.691 1.00 94.38 79 GLN A CA 1
ATOM 619 C C . GLN A 1 79 ? -8.650 4.236 -2.220 1.00 94.38 79 GLN A C 1
ATOM 621 O O . GLN A 1 79 ? -7.730 4.670 -1.522 1.00 94.38 79 GLN A O 1
ATOM 626 N N . GLY A 1 80 ? -8.826 4.666 -3.474 1.00 91.69 80 GLY A N 1
ATOM 627 C CA . GLY A 1 80 ? -7.949 5.636 -4.147 1.00 91.69 80 GLY A CA 1
ATOM 628 C C . GLY A 1 80 ? -7.830 6.987 -3.423 1.00 91.69 80 GLY A C 1
ATOM 629 O O . GLY A 1 80 ? -6.764 7.610 -3.441 1.00 91.69 80 GLY A O 1
ATOM 630 N N . ASP A 1 81 ? -8.869 7.402 -2.701 1.00 93.25 81 ASP A N 1
ATOM 631 C CA . ASP A 1 81 ? -8.881 8.628 -1.892 1.00 93.25 81 ASP A CA 1
ATOM 632 C C . ASP A 1 81 ? -7.905 8.573 -0.702 1.00 93.25 81 ASP A C 1
ATOM 634 O O . ASP A 1 81 ? -7.413 9.601 -0.217 1.00 93.25 81 ASP A O 1
ATOM 638 N N . CYS A 1 82 ? -7.533 7.365 -0.262 1.00 94.69 82 CYS A N 1
ATOM 639 C CA . CYS A 1 82 ? -6.580 7.151 0.825 1.00 94.69 82 CYS A CA 1
ATOM 640 C C . CYS A 1 82 ? -5.106 7.265 0.393 1.00 94.69 82 CYS A C 1
ATOM 642 O O . CYS A 1 82 ? -4.222 7.246 1.244 1.00 94.69 82 CYS A O 1
ATOM 644 N N . THR A 1 83 ? -4.815 7.444 -0.900 1.00 95.00 83 THR A N 1
ATOM 645 C CA . THR A 1 83 ? -3.437 7.484 -1.431 1.00 95.00 83 THR A CA 1
ATOM 646 C C . THR A 1 83 ? -2.598 8.634 -0.869 1.00 95.00 83 THR A C 1
ATOM 648 O O . THR A 1 83 ? -3.099 9.728 -0.617 1.00 95.00 83 THR A O 1
ATOM 651 N N . VAL A 1 84 ? -1.296 8.430 -0.680 1.00 95.19 84 VAL A N 1
ATOM 652 C CA . VAL A 1 84 ? -0.393 9.448 -0.111 1.00 95.19 84 VAL A CA 1
ATOM 653 C C . VAL A 1 84 ? 0.679 9.863 -1.108 1.00 95.19 84 VAL A C 1
ATOM 655 O O . VAL A 1 84 ? 1.101 9.081 -1.956 1.00 95.19 84 VAL A O 1
ATOM 658 N N . LYS A 1 85 ? 1.143 11.112 -1.018 1.00 93.12 85 LYS A N 1
ATOM 659 C CA . LYS A 1 85 ? 2.235 11.594 -1.874 1.00 93.12 85 LYS A CA 1
ATOM 660 C C . LYS A 1 85 ? 3.548 10.897 -1.514 1.00 93.12 85 LYS A C 1
ATOM 662 O O . LYS A 1 85 ? 3.801 10.633 -0.333 1.00 93.12 85 LYS A O 1
ATOM 667 N N . THR A 1 86 ? 4.380 10.659 -2.522 1.00 91.06 86 THR A N 1
ATOM 668 C CA . THR A 1 86 ? 5.783 10.260 -2.362 1.00 91.06 86 THR A CA 1
ATOM 669 C C . THR A 1 86 ? 6.566 11.310 -1.574 1.00 91.06 86 THR A C 1
ATOM 671 O O . THR A 1 86 ? 6.074 12.411 -1.314 1.00 91.06 86 THR A O 1
ATOM 674 N N . VAL A 1 87 ? 7.762 10.943 -1.132 1.00 85.00 87 VAL A N 1
ATOM 675 C CA . VAL A 1 87 ? 8.677 11.845 -0.435 1.00 85.00 87 VAL A CA 1
ATOM 676 C C . VAL A 1 87 ? 9.623 12.465 -1.466 1.00 85.00 87 VAL A C 1
ATOM 678 O O . VAL A 1 87 ? 10.090 11.766 -2.373 1.00 85.00 87 VAL A O 1
ATOM 681 N N . SER A 1 88 ? 9.807 13.783 -1.376 1.00 73.06 88 SER A N 1
ATOM 682 C CA . SER A 1 88 ? 10.695 14.570 -2.242 1.00 73.06 88 SER A CA 1
ATOM 683 C C . SER A 1 88 ? 12.078 14.702 -1.628 1.00 73.06 88 SER A C 1
ATOM 685 O O . SER A 1 88 ? 12.144 14.773 -0.381 1.00 73.06 88 SER A O 1
#

Sequence (88 aa):
MEDKITAYGNYLAVTEKADNTTAIYLREAAAFIQYIGDKTVTKTLVLEYKGELLEKYSKPSTINSKIIATNAYLKYIGQGDCTVKTVS

Organism: NCBI:txid290052

Radius of gyration: 12.37 Å; chains: 1; bounding box: 28×30×29 Å